Protein AF-A0A7S2EZF0-F1 (afdb_monomer_lite)

Secondary structure (DSSP, 8-state):
-EEEESSTTSEEEE------SSS--TTSS---EEEEEEE-TTT--EEEEEEEETTEEEEEEE-TT---S--SSS-PPPTTTTTTS-----------TTHHHHTTS----SHHHHHHHHTT-S--------------TT--S----

Structure (mmCIF, N/CA/C/O backbone):
data_AF-A0A7S2EZF0-F1
#
_entry.id   AF-A0A7S2EZF0-F1
#
loop_
_atom_site.group_PDB
_atom_site.id
_atom_site.type_symbol
_atom_site.label_atom_id
_atom_site.label_alt_id
_atom_site.label_comp_id
_atom_site.label_asym_id
_atom_site.label_entity_id
_atom_site.label_seq_id
_atom_site.pdbx_PDB_ins_code
_atom_site.Cartn_x
_atom_site.Cartn_y
_atom_site.Cartn_z
_atom_site.occupancy
_atom_site.B_iso_or_equiv
_atom_site.auth_seq_id
_atom_site.auth_comp_id
_atom_site.auth_asym_id
_atom_site.auth_atom_id
_atom_site.pdbx_PDB_model_num
ATOM 1 N N . SER A 1 1 ? 4.141 -0.666 2.548 1.00 83.62 1 SER A N 1
ATOM 2 C CA . SER A 1 1 ? 4.421 -0.097 3.882 1.00 83.62 1 SER A CA 1
ATOM 3 C C . SER A 1 1 ? 3.170 0.587 4.394 1.00 83.62 1 SER A C 1
ATOM 5 O O . SER A 1 1 ? 2.363 1.030 3.586 1.00 83.62 1 SER A O 1
ATOM 7 N N . LEU A 1 2 ? 3.010 0.682 5.710 1.00 91.56 2 LEU A N 1
ATOM 8 C CA . LEU A 1 2 ? 1.997 1.507 6.359 1.00 91.56 2 LEU A CA 1
ATOM 9 C C . LEU A 1 2 ? 2.704 2.686 7.031 1.00 91.56 2 LEU A C 1
ATOM 11 O O . LEU A 1 2 ? 3.573 2.463 7.871 1.00 91.56 2 LEU A O 1
ATOM 15 N N . HIS A 1 3 ? 2.375 3.916 6.638 1.00 91.75 3 HIS A N 1
ATOM 16 C CA . HIS A 1 3 ? 3.021 5.143 7.122 1.00 91.75 3 HIS A CA 1
ATOM 17 C C . HIS A 1 3 ? 2.157 5.833 8.172 1.00 91.75 3 HIS A C 1
ATOM 19 O O . HIS A 1 3 ? 0.954 5.942 7.990 1.00 91.75 3 HIS A O 1
ATOM 25 N N . PHE A 1 4 ? 2.749 6.313 9.257 1.00 91.06 4 PHE A N 1
ATOM 26 C CA . PHE A 1 4 ? 2.033 6.955 10.357 1.00 91.06 4 PHE A CA 1
ATOM 27 C C . PHE A 1 4 ? 2.945 7.929 11.111 1.00 91.06 4 PHE A C 1
ATOM 29 O O . PHE A 1 4 ? 4.085 8.156 10.708 1.00 91.06 4 PHE A O 1
ATOM 36 N N . TRP A 1 5 ? 2.467 8.439 12.248 1.00 87.44 5 TRP A N 1
ATOM 37 C CA . TRP A 1 5 ? 3.135 9.404 13.120 1.00 87.44 5 TRP A CA 1
ATOM 38 C C . TRP A 1 5 ? 2.989 10.864 12.662 1.00 87.44 5 TRP A C 1
ATOM 40 O O . TRP A 1 5 ? 1.871 11.350 12.524 1.00 87.44 5 TRP A O 1
ATOM 50 N N . GLU A 1 6 ? 4.097 11.585 12.535 1.00 84.00 6 GLU A N 1
ATOM 51 C CA . GLU A 1 6 ? 4.159 13.003 12.184 1.00 84.00 6 GLU A CA 1
ATOM 52 C C . GLU A 1 6 ? 4.465 13.170 10.696 1.00 84.00 6 GLU A C 1
ATOM 54 O O . GLU A 1 6 ? 4.838 12.221 10.006 1.00 84.00 6 GLU A O 1
ATOM 59 N N . GLU A 1 7 ? 4.355 14.402 10.210 1.00 86.12 7 GLU A N 1
ATOM 60 C CA . GLU A 1 7 ? 4.885 14.764 8.902 1.00 86.12 7 GLU A CA 1
ATOM 61 C C . GLU A 1 7 ? 6.401 14.521 8.825 1.00 86.12 7 GLU A C 1
ATOM 63 O O . GLU A 1 7 ? 7.125 14.488 9.833 1.00 86.12 7 GLU A O 1
ATOM 68 N N . TRP A 1 8 ? 6.895 14.386 7.595 1.00 85.44 8 TRP A N 1
ATOM 69 C CA . TRP A 1 8 ? 8.325 14.328 7.319 1.00 85.44 8 TRP A CA 1
ATOM 70 C C . TRP A 1 8 ? 9.057 15.488 8.029 1.00 85.44 8 TRP A C 1
ATOM 72 O O . TRP A 1 8 ? 8.578 16.623 7.998 1.00 85.44 8 TRP A O 1
ATOM 82 N N . PRO A 1 9 ? 10.222 15.261 8.664 1.00 89.94 9 PRO A N 1
ATOM 83 C CA . PRO A 1 9 ? 11.058 14.057 8.610 1.00 89.94 9 PRO A CA 1
ATOM 84 C C . PRO A 1 9 ? 10.810 13.058 9.748 1.00 89.94 9 PRO A C 1
ATOM 86 O O . PRO A 1 9 ? 11.659 12.209 10.012 1.00 89.94 9 PRO A O 1
ATOM 89 N N . LYS A 1 10 ? 9.719 13.211 10.500 1.00 88.94 10 LYS A N 1
ATOM 90 C CA . LYS A 1 10 ? 9.469 12.426 11.714 1.00 88.94 10 LYS A CA 1
ATOM 91 C C . LYS A 1 10 ? 8.505 11.262 11.488 1.00 88.94 10 LYS A C 1
ATOM 93 O O . LYS A 1 10 ? 8.160 10.575 12.452 1.00 88.94 10 LYS A O 1
ATOM 98 N N . ASP A 1 11 ? 8.067 11.047 10.254 1.00 90.31 11 ASP A N 1
ATOM 99 C CA . ASP A 1 11 ? 7.174 9.958 9.897 1.00 90.31 11 ASP A CA 1
ATOM 100 C C . ASP A 1 11 ? 7.778 8.598 10.262 1.00 90.31 11 ASP A C 1
ATOM 102 O O . ASP A 1 11 ? 8.994 8.389 10.314 1.00 90.31 11 ASP A O 1
ATOM 106 N N . ARG A 1 12 ? 6.897 7.651 10.566 1.00 90.75 12 ARG A N 1
ATOM 107 C CA . ARG A 1 12 ? 7.253 6.263 10.845 1.00 90.75 12 ARG A CA 1
ATOM 108 C C . ARG A 1 12 ? 6.567 5.369 9.837 1.00 90.75 12 ARG A C 1
ATOM 110 O O . ARG A 1 12 ? 5.516 5.707 9.299 1.00 90.75 12 ARG A O 1
ATOM 117 N N . SER A 1 13 ? 7.140 4.195 9.611 1.00 91.38 13 SER A N 1
ATOM 118 C CA . SER A 1 13 ? 6.476 3.180 8.809 1.00 91.38 13 SER A CA 1
ATOM 119 C C . SER A 1 13 ? 6.739 1.772 9.310 1.00 91.38 13 SER A C 1
ATOM 121 O O . SER A 1 13 ? 7.773 1.483 9.915 1.00 91.38 13 SER A O 1
ATOM 123 N N . THR A 1 14 ? 5.784 0.890 9.039 1.00 92.69 14 THR A N 1
ATOM 124 C CA . THR A 1 14 ? 5.957 -0.561 9.103 1.00 92.69 14 THR A CA 1
ATOM 125 C C . THR A 1 14 ? 5.881 -1.146 7.696 1.00 92.69 14 THR A C 1
ATOM 127 O O . THR A 1 14 ? 5.273 -0.573 6.786 1.00 92.69 14 THR A O 1
ATOM 130 N N . MET A 1 15 ? 6.553 -2.271 7.469 1.00 91.38 15 MET A N 1
ATOM 131 C CA . MET A 1 15 ? 6.538 -2.959 6.180 1.00 91.38 15 MET A CA 1
ATOM 132 C C . MET A 1 15 ? 6.704 -4.463 6.368 1.00 91.38 15 MET A C 1
ATOM 134 O O . MET A 1 15 ? 7.436 -4.900 7.255 1.00 91.38 15 MET A O 1
ATOM 138 N N . GLY A 1 16 ? 6.072 -5.229 5.487 1.00 88.38 16 GLY A N 1
ATOM 139 C CA . GLY A 1 16 ? 6.448 -6.606 5.192 1.00 88.38 16 GLY A CA 1
ATOM 140 C C . GLY A 1 16 ? 7.001 -6.694 3.775 1.00 88.38 16 GLY A C 1
ATOM 141 O O . GLY A 1 16 ? 6.752 -5.811 2.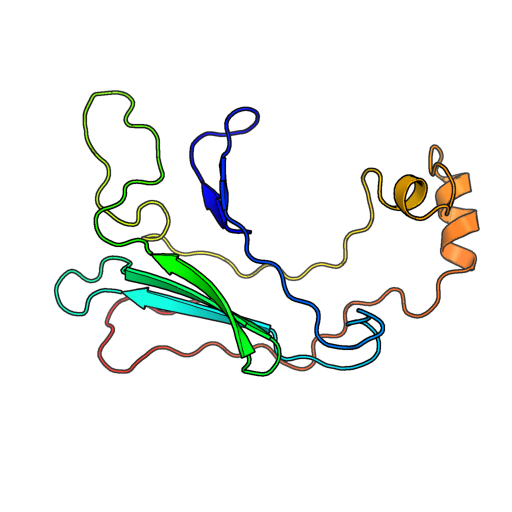952 1.00 88.38 16 GLY A O 1
ATOM 142 N N . ASN A 1 17 ? 7.763 -7.749 3.509 1.00 86.62 17 ASN A N 1
ATOM 143 C CA . ASN A 1 17 ? 8.358 -8.022 2.206 1.00 86.62 17 ASN A CA 1
ATOM 144 C C . ASN A 1 17 ? 8.059 -9.466 1.812 1.00 86.62 17 ASN A C 1
ATOM 146 O O . ASN A 1 17 ? 7.996 -10.344 2.671 1.00 86.62 17 ASN A O 1
ATOM 150 N N . VAL A 1 18 ? 7.927 -9.703 0.514 1.00 84.12 18 VAL A N 1
ATOM 151 C CA . VAL A 1 18 ? 7.709 -11.028 -0.065 1.00 84.12 18 VAL A CA 1
ATOM 152 C C . VAL A 1 18 ? 8.350 -11.097 -1.444 1.00 84.12 18 VAL A C 1
ATOM 154 O O . VAL A 1 18 ? 8.444 -10.088 -2.141 1.00 84.12 18 VAL A O 1
ATOM 157 N N . THR A 1 19 ? 8.790 -12.295 -1.819 1.00 78.81 19 THR A N 1
ATOM 158 C CA . THR A 1 19 ? 9.372 -12.606 -3.127 1.00 78.81 19 THR A CA 1
ATOM 159 C C . THR A 1 19 ? 8.619 -13.806 -3.696 1.00 78.81 19 THR A C 1
ATOM 161 O O . THR A 1 19 ? 8.533 -14.831 -3.023 1.00 78.81 19 THR A O 1
ATOM 164 N N . PHE A 1 20 ? 8.059 -13.682 -4.903 1.00 66.94 20 PHE A N 1
ATOM 165 C CA . PHE A 1 20 ? 7.075 -14.639 -5.438 1.00 66.94 20 PHE A CA 1
ATOM 166 C C . PHE A 1 20 ? 7.621 -15.686 -6.415 1.00 66.94 20 PHE A C 1
ATOM 168 O O . PHE A 1 20 ? 6.917 -16.627 -6.770 1.00 66.94 20 PHE A O 1
ATOM 175 N N . ASP A 1 21 ? 8.886 -15.596 -6.807 1.00 67.81 21 ASP A N 1
ATOM 176 C CA . ASP A 1 21 ? 9.545 -16.593 -7.647 1.00 67.81 21 ASP A CA 1
ATOM 177 C C . ASP A 1 21 ? 11.065 -16.581 -7.425 1.00 67.81 21 ASP A C 1
ATOM 179 O O . ASP A 1 21 ? 11.613 -15.738 -6.712 1.00 67.81 21 ASP A O 1
ATOM 183 N N . SER A 1 22 ? 11.779 -17.521 -8.049 1.00 59.81 22 SER A N 1
ATOM 184 C CA . SER A 1 22 ? 13.245 -17.536 -7.990 1.00 59.81 22 SER A CA 1
ATOM 185 C C . SER A 1 22 ? 13.890 -16.325 -8.678 1.00 59.81 22 SER A C 1
ATOM 187 O O . SER A 1 22 ? 15.076 -16.092 -8.456 1.00 59.81 22 SER A O 1
ATOM 189 N N . SER A 1 23 ? 13.157 -15.590 -9.534 1.00 66.56 23 SER A N 1
ATOM 190 C CA . SER A 1 23 ? 13.668 -14.389 -10.215 1.00 66.56 23 SER A CA 1
ATOM 191 C C . SER A 1 23 ? 13.339 -13.064 -9.510 1.00 66.56 23 SER A C 1
ATOM 193 O O . SER A 1 23 ? 14.036 -12.080 -9.738 1.00 66.56 23 SER A O 1
ATOM 195 N N . GLY A 1 24 ? 12.348 -13.044 -8.619 1.00 71.75 24 GLY A N 1
ATOM 196 C CA . GLY A 1 24 ? 11.803 -11.865 -7.946 1.00 71.75 24 GLY A CA 1
ATOM 197 C C . GLY A 1 24 ? 11.024 -10.891 -8.841 1.00 71.75 24 GLY A C 1
ATOM 198 O O . GLY A 1 24 ? 10.835 -9.749 -8.429 1.00 71.75 24 GLY A O 1
ATOM 199 N N . ASP A 1 25 ? 10.614 -11.280 -10.054 1.00 83.06 25 ASP A N 1
ATOM 200 C CA . ASP A 1 25 ? 10.127 -10.346 -11.084 1.00 83.06 25 ASP A CA 1
ATOM 201 C C . ASP A 1 25 ? 8.600 -10.377 -11.267 1.00 83.06 25 ASP A C 1
ATOM 203 O O . ASP A 1 25 ? 8.061 -11.135 -12.076 1.00 83.06 25 ASP A O 1
ATOM 207 N N . LEU A 1 26 ? 7.919 -9.483 -10.545 1.00 86.19 26 LEU A N 1
ATOM 208 C CA . LEU A 1 26 ? 6.463 -9.285 -10.583 1.00 86.19 26 LEU A CA 1
ATOM 209 C C . LEU A 1 26 ? 5.950 -8.577 -11.855 1.00 86.19 26 LEU A C 1
ATOM 211 O O . LEU A 1 26 ? 4.751 -8.347 -11.977 1.00 86.19 26 LEU A O 1
ATOM 215 N N . SER A 1 27 ? 6.821 -8.198 -12.802 1.00 86.50 27 SER A N 1
ATOM 216 C CA . SER A 1 27 ? 6.408 -7.503 -14.037 1.00 86.50 27 SER A CA 1
ATOM 217 C C . SER A 1 27 ? 6.028 -8.444 -15.188 1.00 86.50 27 SER A C 1
ATOM 219 O O . SER A 1 27 ? 5.524 -8.001 -16.219 1.00 86.50 27 SER A O 1
ATOM 221 N N . LYS A 1 28 ? 6.260 -9.754 -15.035 1.00 86.88 28 LYS A N 1
ATOM 222 C CA . LYS A 1 28 ? 6.074 -10.754 -16.103 1.00 86.88 28 LYS A CA 1
ATOM 223 C C . LYS A 1 28 ? 4.628 -11.209 -16.308 1.00 86.88 28 LYS A C 1
ATOM 225 O O . LYS A 1 28 ? 4.370 -11.967 -17.244 1.00 86.88 28 LYS A O 1
ATOM 230 N N . GLY A 1 29 ? 3.698 -10.786 -15.458 1.00 89.19 29 GLY A N 1
ATOM 231 C CA . GLY A 1 29 ? 2.300 -11.192 -15.531 1.00 89.19 29 GLY A CA 1
ATOM 232 C C . GLY A 1 29 ? 1.386 -10.348 -14.652 1.00 89.19 29 GLY A C 1
ATOM 233 O O . GLY A 1 29 ? 1.834 -9.466 -13.923 1.00 89.19 29 GLY A O 1
ATOM 234 N N . PHE A 1 30 ? 0.086 -10.627 -14.743 1.00 93.44 30 PHE A N 1
ATOM 235 C CA . PHE A 1 30 ? -0.898 -10.048 -13.836 1.00 93.44 30 PHE A CA 1
ATOM 236 C C . PHE A 1 30 ? -0.835 -10.738 -12.476 1.00 93.44 30 PHE A C 1
ATOM 238 O O . PHE A 1 30 ? -0.747 -11.962 -12.398 1.00 93.44 30 PHE A O 1
ATOM 245 N N . HIS A 1 31 ? -0.942 -9.928 -11.427 1.00 92.94 31 HIS A N 1
ATOM 246 C CA . HIS A 1 31 ? -0.987 -10.360 -10.038 1.00 92.94 31 HIS A CA 1
ATOM 247 C C . HIS A 1 31 ? -2.149 -9.661 -9.332 1.00 92.94 31 HIS A C 1
ATOM 249 O O . HIS A 1 31 ? -2.442 -8.492 -9.604 1.00 92.94 31 HIS A O 1
ATOM 255 N N . ASN A 1 32 ? -2.807 -10.361 -8.412 1.00 94.81 32 ASN A N 1
ATOM 256 C CA . ASN A 1 32 ? -3.847 -9.773 -7.576 1.00 94.81 32 ASN A CA 1
ATOM 257 C C . ASN A 1 32 ? -3.219 -9.216 -6.304 1.00 94.81 32 ASN A C 1
ATOM 259 O O . ASN A 1 32 ? -2.851 -9.978 -5.419 1.00 94.81 32 ASN A O 1
ATOM 263 N N . TYR A 1 33 ? -3.140 -7.894 -6.194 1.00 94.81 33 TYR A N 1
ATOM 264 C CA . TYR A 1 33 ? -2.741 -7.215 -4.963 1.00 94.81 33 TYR A CA 1
ATOM 265 C C . TYR A 1 33 ? -3.984 -6.889 -4.141 1.00 94.81 33 TYR A C 1
ATOM 267 O O . TYR A 1 33 ? -4.943 -6.327 -4.676 1.00 94.81 33 TYR A O 1
ATOM 275 N N . ALA A 1 34 ? -3.962 -7.199 -2.847 1.00 95.06 34 ALA A N 1
ATOM 276 C CA . ALA A 1 34 ? -5.059 -6.863 -1.952 1.00 95.06 34 ALA A CA 1
ATOM 277 C C . ALA A 1 34 ? -4.561 -6.293 -0.623 1.00 95.06 34 ALA A C 1
ATOM 279 O O . ALA A 1 34 ? -3.507 -6.666 -0.100 1.00 95.06 34 ALA A O 1
ATOM 280 N N . ILE A 1 35 ? -5.366 -5.380 -0.087 1.00 94.69 35 ILE A N 1
ATOM 281 C CA . ILE A 1 35 ? -5.340 -4.982 1.311 1.00 94.69 35 ILE A CA 1
ATOM 282 C C . ILE A 1 35 ? -6.717 -5.289 1.892 1.00 94.69 35 ILE A C 1
ATOM 284 O O . ILE A 1 35 ? -7.732 -4.819 1.379 1.00 94.69 35 ILE A O 1
ATOM 288 N N . GLU A 1 36 ? -6.754 -6.102 2.938 1.00 93.69 36 GLU A N 1
ATOM 289 C CA . GLU A 1 36 ? -7.941 -6.283 3.761 1.00 93.69 36 GLU A CA 1
ATOM 290 C C . GLU A 1 36 ? -7.782 -5.434 5.012 1.00 93.69 36 GLU A C 1
ATOM 292 O O . GLU A 1 36 ? -6.713 -5.388 5.620 1.00 93.69 36 GLU A O 1
ATOM 297 N N . TRP A 1 37 ? -8.844 -4.740 5.385 1.00 91.56 37 TRP A N 1
ATOM 298 C CA . TRP A 1 37 ? -8.832 -3.815 6.497 1.00 91.56 37 TRP A CA 1
ATOM 299 C C . TRP A 1 37 ? -10.102 -4.007 7.300 1.00 91.56 37 TRP A C 1
ATOM 301 O O . TRP A 1 37 ? -11.206 -3.745 6.823 1.00 91.56 37 TRP A O 1
ATOM 311 N N . THR A 1 38 ? -9.932 -4.530 8.508 1.00 91.06 38 THR A N 1
ATOM 312 C CA . THR A 1 38 ? -11.043 -4.974 9.340 1.00 91.06 38 THR A CA 1
ATOM 313 C C . THR A 1 38 ? -11.268 -4.025 10.501 1.00 91.06 38 THR A C 1
ATOM 315 O O . THR A 1 38 ? -10.401 -3.236 10.899 1.00 91.06 38 THR A O 1
ATOM 318 N N . ALA A 1 39 ? -12.458 -4.126 11.074 1.00 88.50 39 ALA A N 1
ATOM 319 C CA . ALA A 1 39 ? -12.841 -3.364 12.239 1.00 88.50 39 ALA A CA 1
ATOM 320 C C . ALA A 1 39 ? -13.697 -4.204 13.184 1.00 88.50 39 ALA A C 1
ATOM 322 O O . ALA A 1 39 ? -14.311 -5.205 12.814 1.00 88.50 39 ALA A O 1
ATOM 323 N N . ASP A 1 40 ? -13.687 -3.795 14.441 1.00 86.88 40 ASP A N 1
ATOM 324 C CA . ASP A 1 40 ? -14.388 -4.448 15.527 1.00 86.88 40 ASP A CA 1
ATOM 325 C C . ASP A 1 40 ? -15.890 -4.241 15.349 1.00 86.88 40 ASP A C 1
ATOM 327 O O . ASP A 1 40 ? -16.357 -3.113 15.218 1.00 86.88 40 ASP A O 1
ATOM 331 N N . LEU A 1 41 ? -16.667 -5.324 15.348 1.00 83.81 41 LEU A N 1
ATOM 332 C CA . LEU A 1 41 ? -18.098 -5.248 15.043 1.00 83.81 41 LEU A CA 1
ATOM 333 C C . LEU A 1 41 ? -18.905 -4.461 16.088 1.00 83.81 41 LEU A C 1
ATOM 335 O O . LEU A 1 41 ? -20.007 -4.010 15.786 1.00 83.81 41 LEU A O 1
ATOM 339 N N . ILE A 1 42 ? -18.383 -4.277 17.303 1.00 85.69 42 ILE A N 1
ATOM 340 C CA . ILE A 1 42 ? -19.076 -3.564 18.382 1.00 85.69 42 ILE A CA 1
ATOM 341 C C . ILE A 1 42 ? -18.681 -2.088 18.377 1.00 85.69 42 ILE A C 1
ATOM 343 O O . ILE A 1 42 ? -19.536 -1.207 18.398 1.00 85.69 42 ILE A O 1
ATOM 347 N N . THR A 1 43 ? -17.382 -1.809 18.366 1.00 86.12 43 THR A N 1
ATOM 348 C CA . THR A 1 43 ? -16.842 -0.447 18.468 1.00 86.12 43 THR A CA 1
ATOM 349 C C . THR A 1 43 ? -16.705 0.241 17.112 1.00 86.12 43 THR A C 1
ATOM 351 O O . THR A 1 43 ? -16.505 1.454 17.075 1.00 86.12 43 THR A O 1
ATOM 354 N N . GLN A 1 44 ? -16.792 -0.519 16.014 1.00 84.94 44 GLN A N 1
ATOM 355 C CA . GLN A 1 44 ? -16.542 -0.091 14.632 1.00 84.94 44 GLN A CA 1
ATOM 356 C C . GLN A 1 44 ? -15.143 0.525 14.442 1.00 84.94 44 GLN A C 1
ATOM 358 O O . GLN A 1 44 ? -14.891 1.255 13.486 1.00 84.94 44 GLN A O 1
ATOM 363 N N . ARG A 1 45 ? -14.213 0.242 15.367 1.00 88.56 45 ARG A N 1
ATOM 364 C CA . ARG A 1 45 ? -12.831 0.728 15.325 1.00 88.56 45 ARG A CA 1
ATOM 365 C C . ARG A 1 45 ? -11.935 -0.235 14.546 1.00 88.56 45 ARG A C 1
ATOM 367 O O . ARG A 1 45 ? -12.171 -1.439 14.613 1.00 88.56 45 ARG A O 1
ATOM 374 N N . PRO A 1 46 ? -10.877 0.258 13.884 1.00 90.88 46 PRO A N 1
ATOM 375 C CA . PRO A 1 46 ? -9.946 -0.588 13.137 1.00 90.88 46 PRO A CA 1
ATOM 376 C C . PRO A 1 46 ? -9.294 -1.654 14.019 1.00 90.88 46 PRO A C 1
ATOM 378 O O . PRO A 1 46 ? -8.834 -1.345 15.121 1.00 90.88 46 PRO A O 1
ATOM 381 N N . LEU A 1 47 ? -9.228 -2.888 13.519 1.00 91.19 47 LEU A N 1
ATOM 382 C CA . LEU A 1 47 ? -8.608 -4.022 14.210 1.00 91.19 47 LEU A CA 1
ATOM 383 C C . LEU A 1 47 ? -7.265 -4.392 13.601 1.00 91.19 47 LEU A C 1
ATOM 385 O O . LEU A 1 47 ? -6.261 -4.421 14.305 1.00 91.19 47 LEU A O 1
ATOM 389 N N . GLU A 1 48 ? -7.230 -4.647 12.300 1.00 93.31 48 GLU A N 1
ATOM 390 C CA . GLU A 1 48 ? -6.016 -5.061 11.607 1.00 93.31 48 GLU A CA 1
ATOM 391 C C . GLU A 1 48 ? -6.081 -4.719 10.120 1.00 93.31 48 GLU A C 1
ATOM 393 O O . GLU A 1 48 ? -7.153 -4.541 9.538 1.00 93.31 48 GLU A O 1
ATOM 398 N N . MET A 1 49 ? -4.902 -4.634 9.511 1.00 94.12 49 MET A N 1
ATOM 399 C CA . MET A 1 49 ? -4.732 -4.589 8.064 1.00 94.12 49 MET A CA 1
ATOM 400 C C . MET A 1 49 ? -3.875 -5.769 7.616 1.00 94.12 49 MET A C 1
ATOM 402 O O . MET A 1 49 ? -2.851 -6.060 8.240 1.00 94.12 49 MET A O 1
ATOM 406 N N . ARG A 1 50 ? -4.270 -6.423 6.527 1.00 95.12 50 ARG A N 1
ATOM 407 C CA . ARG A 1 50 ? -3.594 -7.581 5.934 1.00 95.12 50 ARG A CA 1
ATOM 408 C C . ARG A 1 50 ? -3.261 -7.276 4.487 1.00 95.12 50 ARG A C 1
ATOM 410 O O . ARG A 1 50 ? -4.108 -6.774 3.757 1.00 95.12 50 ARG A O 1
ATOM 417 N N . TRP A 1 51 ? -2.043 -7.586 4.072 1.00 95.00 51 TRP A N 1
ATOM 418 C CA . TRP A 1 51 ? -1.605 -7.442 2.690 1.00 95.00 51 TRP A CA 1
ATOM 419 C C . TRP A 1 51 ? -1.336 -8.808 2.092 1.00 95.00 51 TRP A C 1
ATOM 421 O O . TRP A 1 51 ? -0.641 -9.638 2.690 1.00 95.00 51 TRP A O 1
ATOM 431 N N . SER A 1 52 ? -1.831 -8.996 0.876 1.00 93.62 52 SER A N 1
ATOM 432 C CA . SER A 1 52 ? -1.606 -10.203 0.100 1.00 93.62 52 SER A CA 1
ATOM 433 C C . SER A 1 52 ? -1.294 -9.894 -1.358 1.00 93.62 52 SER A C 1
ATOM 435 O O . SER A 1 52 ? -1.645 -8.837 -1.893 1.00 93.62 52 SER A O 1
ATOM 437 N N . VAL A 1 53 ? -0.596 -10.835 -1.989 1.00 93.25 53 VAL A N 1
ATOM 438 C CA . VAL A 1 53 ? -0.461 -10.909 -3.445 1.00 93.25 53 VAL A CA 1
ATOM 439 C C . VAL A 1 53 ? -0.775 -12.340 -3.856 1.00 93.25 53 VAL A C 1
ATOM 441 O O . VAL A 1 53 ? -0.272 -13.269 -3.229 1.00 93.25 53 VAL A O 1
ATOM 444 N N . ASP A 1 54 ? -1.627 -12.514 -4.863 1.00 92.38 54 ASP A N 1
ATOM 445 C CA . ASP A 1 54 ? -2.086 -13.823 -5.351 1.00 92.38 54 ASP A CA 1
ATOM 446 C C . ASP A 1 54 ? -2.571 -14.743 -4.218 1.00 92.38 54 ASP A C 1
ATOM 448 O O . ASP A 1 54 ? -2.161 -15.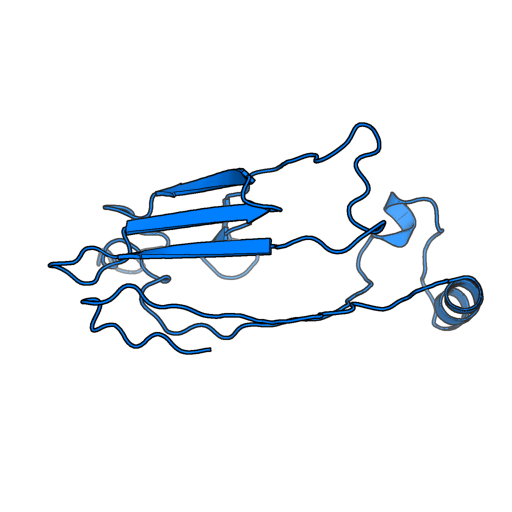896 -4.097 1.00 92.38 54 ASP A O 1
ATOM 452 N N . ASP A 1 55 ? -3.418 -14.188 -3.346 1.00 91.50 55 ASP A N 1
ATOM 453 C CA . ASP A 1 55 ? -3.992 -14.842 -2.161 1.00 91.50 55 ASP A CA 1
ATOM 454 C C . ASP A 1 55 ? -2.972 -15.279 -1.087 1.00 91.50 55 ASP A C 1
ATOM 456 O O . ASP A 1 55 ? -3.348 -15.838 -0.055 1.00 91.50 55 ASP A O 1
ATOM 460 N N . TYR A 1 56 ? -1.684 -14.970 -1.263 1.00 92.06 56 TYR A N 1
ATOM 461 C CA . TYR A 1 56 ? -0.654 -15.178 -0.251 1.00 92.06 56 TYR A CA 1
ATOM 462 C C . TYR A 1 56 ? -0.523 -13.948 0.652 1.00 92.06 56 TYR A C 1
ATOM 464 O O . TYR A 1 56 ? -0.020 -12.901 0.233 1.00 92.06 56 TYR A O 1
ATOM 472 N N . GLU A 1 57 ? -0.952 -14.078 1.908 1.00 94.25 57 GLU A N 1
ATOM 473 C CA . GLU A 1 57 ? -0.717 -13.072 2.946 1.00 94.25 57 GLU A CA 1
ATOM 474 C C . GLU A 1 57 ? 0.773 -12.998 3.297 1.00 94.25 57 GLU A C 1
ATOM 476 O O . GLU A 1 57 ? 1.398 -13.997 3.653 1.00 94.25 57 GLU A O 1
ATOM 481 N N . PHE A 1 58 ? 1.340 -11.793 3.240 1.00 93.44 58 PHE A N 1
ATOM 482 C CA . PHE A 1 58 ? 2.753 -11.574 3.556 1.00 93.44 58 PHE A CA 1
ATOM 483 C C . PHE A 1 58 ? 2.999 -10.526 4.640 1.00 93.44 58 PHE A C 1
ATOM 485 O O . PHE A 1 58 ? 4.129 -10.381 5.115 1.00 93.44 58 PHE A O 1
ATOM 492 N N . PHE A 1 59 ? 1.978 -9.761 5.019 1.00 95.81 59 PHE A N 1
ATOM 493 C CA . PHE A 1 59 ? 2.115 -8.749 6.053 1.00 95.81 59 PHE A CA 1
ATOM 494 C C . PHE A 1 59 ? 0.792 -8.517 6.767 1.00 95.81 59 PHE A C 1
ATOM 496 O O . PHE A 1 59 ? -0.250 -8.395 6.130 1.00 95.81 59 PHE A O 1
ATOM 503 N N . VAL A 1 60 ? 0.866 -8.410 8.092 1.00 95.19 60 VAL A N 1
ATOM 504 C CA . VAL A 1 60 ? -0.263 -8.066 8.953 1.00 95.19 60 VAL A CA 1
ATOM 505 C C . VAL A 1 60 ? 0.177 -6.963 9.898 1.00 95.19 60 VAL A C 1
ATOM 507 O O . VAL A 1 60 ? 1.223 -7.061 10.544 1.00 95.19 60 VAL A O 1
ATOM 510 N N . GLN A 1 61 ? -0.640 -5.923 9.993 1.00 94.25 61 GLN A N 1
ATOM 511 C CA . GLN A 1 61 ? -0.507 -4.880 10.991 1.00 94.25 61 GLN A CA 1
ATOM 512 C C . GLN A 1 61 ? -1.694 -4.949 11.948 1.00 94.25 61 GLN A C 1
ATOM 514 O O . GLN A 1 61 ? -2.813 -4.601 11.585 1.00 94.25 61 GLN A O 1
ATOM 519 N N . ASP A 1 62 ? -1.415 -5.324 13.193 1.00 93.19 62 ASP A N 1
ATOM 520 C CA . ASP A 1 62 ? -2.343 -5.165 14.313 1.00 93.19 62 ASP A CA 1
ATOM 521 C C . ASP A 1 62 ? -2.515 -3.671 14.642 1.00 93.19 62 ASP A C 1
ATOM 523 O O . ASP A 1 62 ? -1.525 -2.954 14.850 1.00 93.19 62 ASP A O 1
ATOM 527 N N . LEU A 1 63 ? -3.765 -3.205 14.658 1.00 91.06 63 LEU A N 1
ATOM 528 C CA . LEU A 1 63 ? -4.174 -1.836 14.982 1.00 91.06 63 LEU A CA 1
ATOM 529 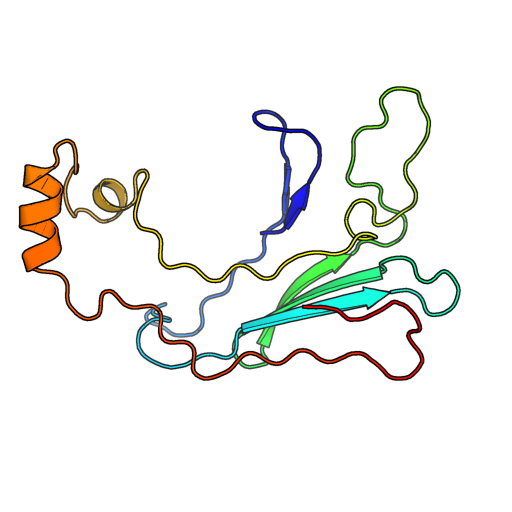C C . LEU A 1 63 ? -4.851 -1.740 16.359 1.00 91.06 63 LEU A C 1
ATOM 531 O O . LEU A 1 63 ? -5.021 -0.634 16.885 1.00 91.06 63 LEU A O 1
ATOM 535 N N . GLN A 1 64 ? -5.221 -2.873 16.960 1.00 85.88 64 GLN A N 1
ATOM 536 C CA . GLN A 1 64 ? -6.018 -2.908 18.177 1.00 85.88 64 GLN A CA 1
ATOM 537 C C . GLN A 1 64 ? -5.226 -2.376 19.376 1.00 85.88 64 GLN A C 1
ATOM 539 O O . GLN A 1 64 ? -4.064 -2.706 19.599 1.00 85.88 64 GLN A O 1
ATOM 544 N N . GLY A 1 65 ? -5.862 -1.518 20.178 1.00 79.25 65 GLY A N 1
ATOM 545 C CA . GLY A 1 65 ? -5.256 -0.958 21.392 1.00 79.25 65 GLY A CA 1
ATOM 546 C C . GLY A 1 65 ? -4.028 -0.064 21.160 1.00 79.25 65 GLY A C 1
ATOM 547 O O . GLY A 1 65 ? -3.387 0.334 22.132 1.00 79.25 65 GLY A O 1
ATOM 548 N N . ARG A 1 66 ? -3.688 0.263 19.904 1.00 80.75 66 ARG A N 1
ATOM 549 C CA . ARG A 1 66 ? -2.512 1.062 19.534 1.00 80.75 66 ARG A CA 1
ATOM 550 C C . ARG A 1 66 ? -2.913 2.416 18.963 1.00 80.75 66 ARG A C 1
ATOM 552 O O . ARG A 1 66 ? -3.788 2.509 18.105 1.00 80.75 66 ARG A O 1
ATOM 559 N N . THR A 1 67 ? -2.205 3.456 19.391 1.00 79.88 67 THR A N 1
ATOM 560 C CA . THR A 1 67 ? -2.290 4.800 18.812 1.00 79.88 67 THR A CA 1
ATOM 561 C C . THR A 1 67 ? -1.083 5.037 17.905 1.00 79.88 67 THR A C 1
ATOM 563 O O . THR A 1 67 ? 0.056 4.880 18.344 1.00 79.88 67 THR A O 1
ATOM 566 N N . PHE A 1 68 ? -1.322 5.424 16.648 1.00 84.25 68 PHE A N 1
ATOM 567 C CA . PHE A 1 68 ? -0.269 5.617 15.640 1.00 84.25 68 PHE A CA 1
ATOM 568 C C . PHE A 1 68 ? 0.090 7.093 15.402 1.00 84.25 68 PHE A C 1
ATOM 570 O O . PHE A 1 68 ? 0.915 7.396 14.542 1.00 84.25 68 PHE A O 1
ATOM 577 N N . LEU A 1 69 ? -0.495 8.009 16.176 1.00 82.44 69 LEU A N 1
ATOM 578 C CA . LEU A 1 69 ? -0.220 9.446 16.135 1.00 82.44 69 LEU A CA 1
ATOM 579 C C . LEU A 1 69 ? 0.446 9.927 17.435 1.00 82.44 69 LEU A C 1
ATOM 581 O O . LEU A 1 69 ? 0.176 9.368 18.503 1.00 82.44 69 LEU A O 1
ATOM 585 N N . PRO A 1 70 ? 1.281 10.980 17.384 1.00 75.12 70 PRO A N 1
ATOM 586 C CA . PRO A 1 70 ? 1.752 11.646 18.596 1.00 75.12 70 PRO A CA 1
ATOM 587 C C . PRO A 1 70 ? 0.569 12.262 19.354 1.00 75.12 70 PRO A C 1
ATOM 589 O O . PRO A 1 70 ? -0.336 12.809 18.738 1.00 75.12 70 PRO A O 1
ATOM 592 N N . SER A 1 71 ? 0.585 12.238 20.688 1.00 72.81 71 SER A N 1
ATOM 593 C CA . SER A 1 71 ? -0.381 12.980 21.509 1.00 72.81 71 SER A CA 1
ATOM 594 C C . SER A 1 71 ? 0.212 14.340 21.902 1.00 72.81 71 SER A C 1
ATOM 596 O O . SER A 1 71 ? 1.084 14.382 22.772 1.00 72.81 71 SER A O 1
ATOM 598 N N . PRO A 1 72 ? -0.204 15.460 21.281 1.00 61.34 72 PRO A N 1
ATOM 599 C CA . PRO A 1 72 ? 0.399 16.765 21.554 1.00 61.34 72 PRO A CA 1
ATOM 600 C C . PRO A 1 72 ? 0.045 17.347 22.935 1.00 61.34 72 PRO A C 1
ATOM 602 O O . PRO A 1 72 ? 0.735 18.255 23.389 1.00 61.34 72 PRO A O 1
ATOM 605 N N . LEU A 1 73 ? -0.996 16.845 23.616 1.00 58.31 73 LEU A N 1
ATOM 606 C CA . LEU A 1 73 ? -1.501 17.403 24.886 1.00 58.31 73 LEU A CA 1
ATOM 607 C C . LEU A 1 73 ? -1.865 16.340 25.943 1.00 58.31 73 LEU A C 1
ATOM 609 O O . LEU A 1 73 ? -2.574 16.635 26.900 1.00 58.31 73 LEU A O 1
ATOM 613 N N . GLY A 1 74 ? -1.397 15.097 25.792 1.00 57.44 74 GLY A N 1
ATOM 614 C CA . GLY A 1 74 ? -1.739 13.991 26.699 1.00 57.44 74 GLY A CA 1
ATOM 615 C C . GLY A 1 74 ? -3.095 13.329 26.416 1.00 57.44 74 GLY A C 1
ATOM 616 O O . GLY A 1 74 ? -3.410 12.313 27.032 1.00 57.44 74 GLY A O 1
ATOM 617 N N . GLU A 1 75 ? -3.873 13.845 25.459 1.00 61.16 75 GLU A N 1
ATOM 618 C CA . GLU A 1 75 ? -5.050 13.161 24.919 1.00 61.16 75 GLU A CA 1
ATOM 619 C C . GLU A 1 75 ? -4.616 12.027 23.986 1.00 61.16 75 GLU A C 1
ATOM 621 O O . GLU A 1 75 ? -4.005 12.251 22.938 1.00 61.16 75 GLU A O 1
ATOM 626 N N . LEU A 1 76 ? -4.885 10.788 24.385 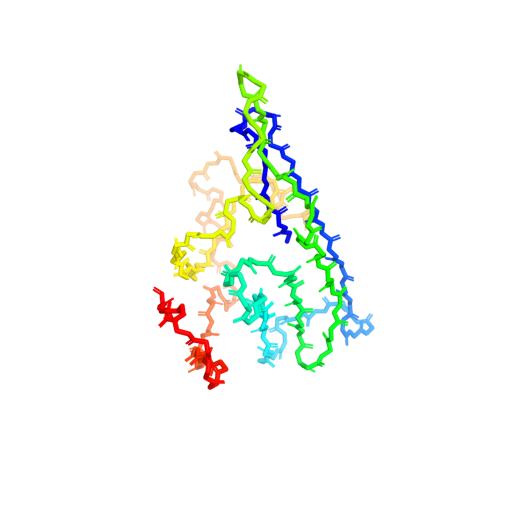1.00 70.44 76 LEU A N 1
ATOM 627 C CA . LEU A 1 76 ? -4.638 9.625 23.543 1.00 70.44 76 LEU A CA 1
ATOM 628 C C . LEU A 1 76 ? -5.701 9.579 22.443 1.00 70.44 76 LEU A C 1
ATOM 630 O O . LEU A 1 76 ? -6.889 9.457 22.740 1.00 70.44 76 LEU A O 1
ATOM 634 N N . TYR A 1 77 ? -5.277 9.641 21.177 1.00 82.69 77 TYR A N 1
ATOM 635 C CA . TYR A 1 77 ? -6.180 9.314 20.075 1.00 82.69 77 TYR A CA 1
ATOM 636 C C . TYR A 1 77 ? -6.704 7.887 20.251 1.00 82.69 77 TYR A C 1
ATOM 638 O O . TYR A 1 77 ? -5.942 7.020 20.708 1.00 82.69 77 TYR A O 1
ATOM 646 N N . PRO A 1 78 ? -7.963 7.613 19.871 1.00 86.25 78 PRO A N 1
ATOM 647 C CA . PRO A 1 78 ? -8.506 6.285 20.054 1.00 86.25 78 PRO A CA 1
ATOM 648 C C . PRO A 1 78 ? -7.720 5.249 19.227 1.00 86.25 78 PRO A C 1
ATOM 650 O O . PRO A 1 78 ? -7.119 5.585 18.199 1.00 86.25 78 PRO A O 1
ATOM 653 N N . PRO A 1 79 ? -7.710 3.974 19.648 1.00 86.44 79 PRO A N 1
ATOM 654 C CA . PRO A 1 79 ? -6.962 2.935 18.954 1.00 86.44 79 PRO A CA 1
ATOM 655 C C . PRO A 1 79 ? -7.313 2.827 17.471 1.00 86.44 79 PRO A C 1
ATOM 657 O O . PRO A 1 79 ? -8.483 2.940 17.098 1.00 86.44 79 PRO A O 1
ATOM 660 N N . GLY A 1 80 ? -6.300 2.628 16.634 1.00 87.44 80 GLY A N 1
ATOM 661 C CA . GLY A 1 80 ? -6.447 2.535 15.185 1.00 87.44 80 GLY A CA 1
ATOM 662 C C . GLY A 1 80 ? -6.430 3.872 14.439 1.00 87.44 80 GLY A C 1
ATOM 663 O O . GLY A 1 80 ? -6.317 3.848 13.224 1.00 87.44 80 GLY A O 1
ATOM 664 N N . THR A 1 81 ? -6.466 5.037 15.097 1.00 88.38 81 THR A N 1
ATOM 665 C CA . THR A 1 81 ? -6.280 6.334 14.407 1.00 88.38 81 THR A CA 1
ATOM 666 C C . THR A 1 81 ? -4.866 6.423 13.796 1.00 88.38 81 THR A C 1
ATOM 668 O O . THR A 1 81 ? -3.906 6.046 14.482 1.00 88.38 81 THR A O 1
ATOM 671 N N . PRO A 1 82 ? -4.695 6.926 12.549 1.00 88.62 82 PRO A N 1
ATOM 672 C CA . PRO A 1 82 ? -5.672 7.640 11.701 1.00 88.62 82 PRO A CA 1
ATOM 673 C C . PRO A 1 82 ? -6.460 6.753 10.726 1.00 88.62 82 PRO A C 1
ATOM 675 O O . PRO A 1 82 ? -7.112 7.245 9.809 1.00 88.62 82 PRO A O 1
ATOM 678 N N . TRP A 1 83 ? -6.407 5.440 10.909 1.00 90.56 83 TRP A N 1
ATOM 679 C CA . TRP A 1 83 ? -7.080 4.448 10.080 1.00 90.56 83 TRP A CA 1
ATOM 680 C C . TRP A 1 83 ? -8.580 4.339 10.427 1.00 90.56 83 TRP A C 1
ATOM 682 O O . TRP A 1 83 ? -9.218 3.315 10.267 1.00 90.56 83 TRP A O 1
ATOM 692 N N . ASP A 1 84 ? -9.182 5.388 10.951 1.00 87.50 84 ASP A N 1
ATOM 693 C CA . ASP A 1 84 ? -10.614 5.488 11.230 1.00 87.50 84 ASP A CA 1
ATOM 694 C C . ASP A 1 84 ? -11.298 6.508 10.308 1.00 87.50 84 ASP A C 1
ATOM 696 O O . ASP A 1 84 ? -12.410 6.952 10.580 1.00 87.50 84 ASP A O 1
ATOM 700 N N . GLN A 1 85 ? -10.613 6.901 9.233 1.00 87.44 85 GLN A N 1
ATOM 701 C CA . GLN A 1 85 ? -11.053 7.886 8.251 1.00 87.44 85 GLN A CA 1
ATOM 702 C C . GLN A 1 85 ? -11.282 7.236 6.883 1.00 87.44 85 GLN A C 1
ATOM 704 O O . GLN A 1 85 ? -10.848 6.114 6.629 1.00 87.44 85 GLN A O 1
ATOM 709 N N . HIS A 1 86 ? -11.926 7.974 5.980 1.00 86.12 86 HIS A N 1
ATOM 710 C CA . HIS A 1 86 ? -12.001 7.601 4.569 1.00 86.12 86 HIS A CA 1
ATOM 711 C C . HIS A 1 86 ? -10.651 7.811 3.878 1.00 86.12 86 HIS A C 1
ATOM 713 O O . HIS A 1 86 ? -9.966 8.806 4.123 1.00 86.12 86 HIS A O 1
ATOM 719 N N . PHE A 1 87 ? -10.305 6.897 2.975 1.00 88.38 87 PHE A N 1
ATOM 720 C CA . PHE A 1 87 ? -9.103 6.964 2.151 1.00 88.38 87 PHE A CA 1
ATOM 721 C C . PHE A 1 87 ? -9.489 6.877 0.686 1.00 88.38 87 PHE A C 1
ATOM 723 O O . PHE A 1 87 ? -10.485 6.252 0.344 1.00 88.38 87 PHE A O 1
ATOM 730 N N . TYR A 1 88 ? -8.670 7.492 -0.157 1.00 91.38 88 TYR A N 1
ATOM 731 C CA . TYR A 1 88 ? -8.781 7.369 -1.602 1.00 91.38 88 TYR A CA 1
ATOM 732 C C . TYR A 1 88 ? -7.806 6.310 -2.097 1.00 91.38 88 TYR A C 1
ATOM 734 O O . TYR A 1 88 ? -6.646 6.285 -1.671 1.00 91.38 88 TYR A O 1
ATOM 742 N N . LEU A 1 89 ? -8.237 5.494 -3.054 1.00 91.81 89 LEU A N 1
ATOM 743 C CA . LEU A 1 89 ? -7.312 4.673 -3.825 1.00 91.81 89 LEU A CA 1
ATOM 744 C C . LEU A 1 89 ? -6.574 5.520 -4.874 1.00 91.81 89 LEU A C 1
ATOM 746 O O . LEU A 1 89 ? -7.188 6.161 -5.726 1.00 91.81 89 LEU A O 1
ATOM 750 N N . ILE A 1 90 ? -5.240 5.475 -4.851 1.00 94.50 90 ILE A N 1
ATOM 751 C CA . ILE A 1 90 ? -4.381 6.093 -5.868 1.00 94.50 90 ILE A CA 1
ATOM 752 C C . ILE A 1 90 ? -3.651 4.986 -6.623 1.00 94.50 90 ILE A C 1
ATOM 754 O O . ILE A 1 90 ? -2.960 4.167 -6.021 1.00 94.50 90 ILE A O 1
ATOM 758 N N . LEU A 1 91 ? -3.783 4.990 -7.949 1.00 94.19 91 LEU A N 1
ATOM 759 C CA . LEU A 1 91 ? -3.034 4.126 -8.858 1.00 94.19 91 LEU A CA 1
ATOM 760 C C . LEU A 1 91 ? -2.232 5.015 -9.801 1.00 94.19 91 LEU A C 1
ATOM 762 O O . LEU A 1 91 ? -2.798 5.830 -10.530 1.00 94.19 91 LEU A O 1
ATOM 766 N N . ASN A 1 92 ? -0.911 4.879 -9.781 1.00 94.56 92 ASN A N 1
ATOM 767 C CA . ASN A 1 92 ? -0.027 5.665 -10.627 1.00 94.56 92 ASN A CA 1
ATOM 768 C C . ASN A 1 92 ? 1.210 4.859 -11.029 1.00 94.56 92 ASN A C 1
ATOM 770 O O . ASN A 1 92 ? 1.723 4.054 -10.256 1.00 94.56 92 ASN A O 1
ATOM 774 N N . LEU A 1 93 ? 1.729 5.142 -12.222 1.00 89.94 93 LEU A N 1
ATOM 775 C CA . LEU A 1 93 ? 3.085 4.779 -12.613 1.00 89.94 93 LEU A CA 1
ATOM 776 C C . LEU A 1 93 ? 3.960 6.016 -12.423 1.00 89.94 93 LEU A C 1
ATOM 778 O O . LEU A 1 93 ? 3.765 7.025 -13.098 1.00 89.94 93 LEU A O 1
ATOM 782 N N . ALA A 1 94 ? 4.892 5.963 -11.476 1.00 85.44 94 ALA A N 1
ATOM 783 C CA . ALA A 1 94 ? 5.852 7.035 -11.244 1.00 85.44 94 ALA A CA 1
ATOM 784 C C . ALA A 1 94 ? 7.275 6.513 -11.395 1.00 85.44 94 ALA A C 1
ATOM 786 O O . ALA A 1 94 ? 7.609 5.426 -10.929 1.00 85.44 94 ALA A O 1
ATOM 787 N N . VAL A 1 95 ? 8.122 7.336 -12.006 1.00 78.75 95 VAL A N 1
ATOM 788 C CA . VAL A 1 95 ? 9.554 7.090 -12.127 1.00 78.75 95 VAL A CA 1
ATOM 789 C C . VAL A 1 95 ? 10.274 8.308 -11.567 1.00 78.75 95 VAL A C 1
ATOM 791 O O . VAL A 1 95 ? 9.973 9.439 -11.942 1.00 78.75 95 VAL A O 1
ATOM 794 N N . GLY A 1 96 ? 11.203 8.102 -10.636 1.00 74.94 96 GLY A N 1
ATOM 795 C CA . GLY A 1 96 ? 11.899 9.215 -10.004 1.00 74.94 96 GLY A CA 1
ATOM 796 C C . GLY A 1 96 ? 12.877 8.797 -8.916 1.00 74.94 96 GLY A C 1
ATOM 797 O O . GLY A 1 96 ? 13.224 7.624 -8.760 1.00 74.94 96 GLY A O 1
ATOM 798 N N . GLY A 1 97 ? 13.334 9.792 -8.156 1.00 74.81 97 GLY A N 1
ATOM 799 C CA . GLY A 1 97 ? 14.312 9.607 -7.091 1.00 74.81 97 GLY A CA 1
ATOM 800 C C . GLY A 1 97 ? 15.610 8.978 -7.597 1.00 74.81 97 GLY A C 1
ATOM 801 O O . GLY A 1 97 ? 16.074 9.251 -8.700 1.00 74.81 97 GLY A O 1
ATOM 802 N N . ASN A 1 98 ? 16.193 8.104 -6.778 1.00 76.25 98 ASN A N 1
ATOM 803 C CA . ASN A 1 98 ? 17.465 7.454 -7.084 1.00 76.25 98 ASN A CA 1
ATOM 804 C C . ASN A 1 98 ? 17.308 6.117 -7.835 1.00 76.25 98 ASN A C 1
ATOM 806 O O . ASN A 1 98 ? 18.222 5.294 -7.799 1.00 76.25 98 ASN A O 1
ATOM 810 N N . PHE A 1 99 ? 16.143 5.868 -8.453 1.00 75.56 99 PHE A N 1
ATOM 811 C CA . PHE A 1 99 ? 15.827 4.613 -9.146 1.00 75.56 99 PHE A CA 1
ATOM 812 C C . PHE A 1 99 ? 16.899 4.265 -10.189 1.00 75.56 99 PHE A C 1
ATOM 814 O O . PHE A 1 99 ? 17.536 3.219 -10.098 1.00 75.56 99 PHE A O 1
ATOM 821 N N . PHE A 1 100 ? 17.182 5.183 -11.114 1.00 74.88 100 PHE A N 1
ATOM 822 C CA . PHE A 1 100 ? 18.135 4.942 -12.202 1.00 74.88 100 PHE A CA 1
ATOM 823 C C . PHE A 1 100 ? 19.551 4.648 -11.706 1.00 74.88 100 PHE A C 1
ATOM 825 O O . PHE A 1 100 ? 20.164 3.672 -12.140 1.00 74.88 100 PHE A O 1
ATOM 832 N N . LEU A 1 101 ?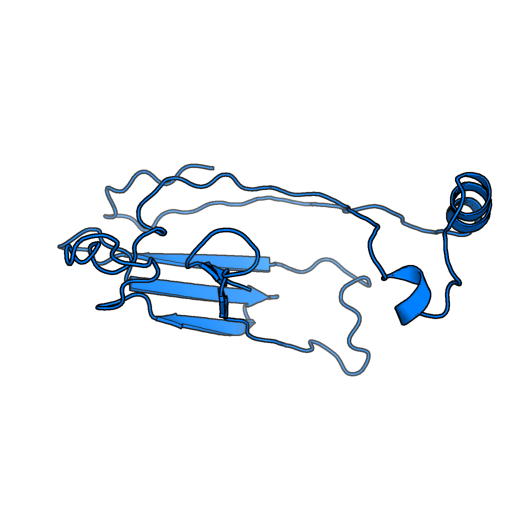 20.038 5.422 -10.731 1.00 76.62 101 LEU A N 1
ATOM 833 C CA . LEU A 1 101 ? 21.368 5.214 -10.163 1.00 76.62 101 LEU A CA 1
ATOM 834 C C . LEU A 1 101 ? 21.471 3.851 -9.466 1.00 76.62 101 LEU A C 1
ATOM 836 O O . LEU A 1 101 ? 22.442 3.127 -9.671 1.00 76.62 101 LEU A O 1
ATOM 840 N N . ARG A 1 102 ? 20.462 3.480 -8.665 1.00 76.19 102 ARG A N 1
ATOM 841 C CA . ARG A 1 102 ? 20.438 2.204 -7.928 1.00 76.19 102 ARG A CA 1
ATOM 842 C C . ARG A 1 102 ? 20.397 0.982 -8.841 1.00 76.19 102 ARG A C 1
ATOM 844 O O . ARG A 1 102 ? 20.888 -0.069 -8.444 1.00 76.19 102 ARG A O 1
ATOM 851 N N . HIS A 1 103 ? 19.843 1.126 -10.041 1.00 71.00 103 HIS A N 1
ATOM 852 C CA . HIS A 1 103 ? 19.718 0.044 -11.016 1.00 71.00 103 HIS A CA 1
ATOM 853 C C . HIS A 1 103 ? 20.749 0.122 -12.155 1.00 71.00 103 HIS A C 1
ATOM 855 O O . HIS A 1 103 ? 20.621 -0.597 -13.141 1.00 71.00 103 HIS A O 1
ATOM 861 N N . GLY A 1 104 ? 21.788 0.960 -12.026 1.00 69.12 104 GLY A N 1
ATOM 862 C CA . GLY A 1 104 ? 22.880 1.034 -13.005 1.00 69.12 104 GLY A CA 1
ATOM 863 C C . GLY A 1 104 ? 22.479 1.633 -14.356 1.00 69.12 104 GLY A C 1
ATOM 864 O O . GLY A 1 104 ? 23.197 1.459 -15.335 1.00 69.12 104 GLY A O 1
ATOM 865 N N . LEU A 1 105 ? 21.354 2.350 -14.410 1.00 69.81 105 LEU A N 1
ATOM 866 C CA . LEU A 1 105 ? 20.826 3.003 -15.613 1.00 69.81 105 LEU A CA 1
ATOM 867 C C . LEU A 1 105 ? 21.390 4.424 -15.816 1.00 69.81 105 LEU A C 1
ATOM 869 O O . LEU A 1 105 ? 20.962 5.130 -16.722 1.00 69.81 105 LEU A O 1
ATOM 873 N N . GLY A 1 106 ? 22.348 4.839 -14.980 1.00 70.88 106 GLY A N 1
ATOM 874 C CA . GLY A 1 106 ? 22.960 6.168 -15.003 1.00 70.88 106 GLY A CA 1
ATOM 875 C C . GLY A 1 106 ? 22.240 7.193 -14.123 1.00 70.88 106 GLY A C 1
ATOM 876 O O . GLY A 1 106 ? 21.220 6.909 -13.494 1.00 70.88 106 GLY A O 1
ATOM 877 N N . GLU A 1 107 ? 22.804 8.396 -14.037 1.00 73.00 107 GLU A N 1
ATOM 878 C CA . GLU A 1 107 ? 22.152 9.531 -13.383 1.00 73.00 107 GLU A CA 1
ATOM 879 C C . GLU A 1 107 ? 21.340 10.311 -14.416 1.00 73.00 107 GLU A C 1
ATOM 881 O O . GLU A 1 107 ? 21.910 10.896 -15.331 1.00 73.00 107 GLU A O 1
ATOM 886 N N . MET A 1 108 ? 20.021 10.362 -14.246 1.00 78.12 108 MET A N 1
ATOM 887 C CA . MET A 1 108 ? 19.156 11.213 -15.064 1.00 78.12 108 MET A CA 1
ATOM 888 C C . MET A 1 108 ? 19.131 12.614 -14.446 1.00 78.12 108 MET A C 1
ATOM 890 O O . MET A 1 108 ? 18.383 12.863 -13.498 1.00 78.12 108 MET A O 1
ATOM 894 N N . ARG A 1 109 ? 20.014 13.512 -14.902 1.00 76.50 109 ARG A N 1
ATOM 895 C CA . ARG A 1 109 ? 20.189 14.855 -14.309 1.00 76.50 109 ARG A CA 1
ATOM 896 C C . ARG A 1 109 ? 19.535 15.957 -15.132 1.00 76.50 109 ARG A C 1
ATOM 898 O O . ARG A 1 109 ? 19.193 17.004 -14.588 1.00 76.50 109 ARG A O 1
ATOM 905 N N . THR A 1 110 ? 19.381 15.736 -16.430 1.00 84.94 110 THR A N 1
ATOM 906 C CA . THR A 1 110 ? 18.846 16.702 -17.390 1.00 84.94 110 THR A CA 1
ATOM 907 C C . THR A 1 110 ? 17.681 16.104 -18.168 1.00 84.94 110 THR A C 1
ATOM 909 O O . THR A 1 110 ? 17.567 14.886 -18.278 1.00 84.94 110 THR A O 1
ATOM 912 N N . ALA A 1 111 ? 16.829 16.955 -18.748 1.00 83.19 111 ALA A N 1
ATOM 913 C CA . ALA A 1 111 ? 15.748 16.501 -19.626 1.00 83.19 111 ALA A CA 1
ATOM 914 C C . ALA A 1 111 ? 16.269 15.624 -20.781 1.00 83.19 111 ALA A C 1
ATOM 916 O O . ALA A 1 111 ? 15.680 14.593 -21.066 1.00 83.19 111 ALA A O 1
ATOM 917 N N . ALA A 1 112 ? 17.430 15.960 -21.355 1.00 86.94 112 ALA A N 1
ATOM 918 C CA . ALA A 1 112 ? 18.038 15.182 -22.432 1.00 86.94 112 ALA A CA 1
ATOM 919 C C . ALA A 1 112 ? 18.459 13.762 -22.000 1.00 86.94 112 ALA A C 1
ATOM 921 O O . ALA A 1 112 ? 18.378 12.834 -22.807 1.00 86.94 112 ALA A O 1
ATOM 922 N N . ASP A 1 113 ? 18.881 13.578 -20.741 1.00 81.69 113 ASP A N 1
ATOM 923 C CA . ASP A 1 113 ? 19.189 12.246 -20.198 1.00 81.69 113 ASP A CA 1
ATOM 924 C C . ASP A 1 113 ? 17.915 11.393 -20.134 1.00 81.69 113 ASP A C 1
ATOM 926 O O . ASP A 1 113 ? 17.916 10.235 -20.552 1.00 81.69 113 ASP A O 1
ATOM 930 N N . PHE A 1 114 ? 16.810 11.991 -19.667 1.00 80.19 114 PHE A N 1
ATOM 931 C CA . PHE A 1 114 ? 15.503 11.335 -19.626 1.00 80.19 114 PHE A CA 1
ATOM 932 C C . PHE A 1 114 ? 14.981 11.009 -21.023 1.00 80.19 114 PHE A C 1
ATOM 934 O O . PHE A 1 114 ? 14.547 9.879 -21.236 1.00 80.19 114 PHE A O 1
ATOM 941 N N . ASP A 1 115 ? 15.062 11.952 -21.964 1.00 83.75 115 ASP A N 1
ATOM 942 C CA . ASP A 1 115 ? 14.626 11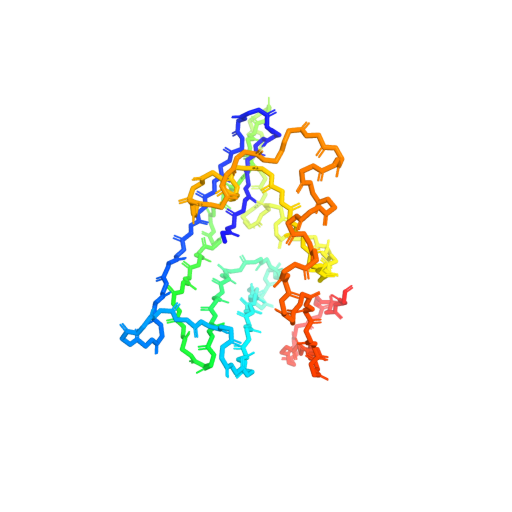.753 -23.348 1.00 83.75 115 ASP A CA 1
ATOM 943 C C . ASP A 1 115 ? 15.368 10.553 -23.955 1.00 83.75 115 ASP A C 1
ATOM 945 O O . ASP A 1 115 ? 14.739 9.563 -24.331 1.00 83.75 115 ASP A O 1
ATOM 949 N N . THR A 1 116 ? 16.704 10.570 -23.898 1.00 82.56 116 THR A N 1
ATOM 950 C CA . THR A 1 116 ? 17.567 9.495 -24.419 1.00 82.56 116 THR A CA 1
ATOM 951 C C . THR A 1 116 ? 17.264 8.143 -23.770 1.00 82.56 116 THR A C 1
ATOM 953 O O . THR A 1 116 ? 17.208 7.114 -24.442 1.00 82.56 116 THR A O 1
ATOM 956 N N . ALA A 1 117 ? 17.073 8.111 -22.450 1.00 78.75 117 ALA A N 1
ATOM 957 C CA . ALA A 1 117 ? 16.791 6.869 -21.744 1.00 78.75 117 ALA A CA 1
ATOM 958 C C . ALA A 1 117 ? 15.409 6.314 -22.096 1.00 78.75 117 ALA A C 1
ATOM 960 O O . ALA A 1 117 ? 15.275 5.112 -22.341 1.00 78.75 117 ALA A O 1
ATOM 961 N N . SER A 1 118 ? 14.402 7.187 -22.144 1.00 80.75 118 SER A N 1
ATOM 962 C CA . SER A 1 118 ? 13.011 6.817 -22.397 1.00 80.75 118 SER A CA 1
ATOM 963 C C . SER A 1 118 ? 12.802 6.199 -23.779 1.00 80.75 118 SER A C 1
ATOM 965 O O . SER A 1 118 ? 11.981 5.293 -23.910 1.00 80.75 118 SER A O 1
ATOM 967 N N . GLU A 1 119 ? 13.613 6.574 -24.777 1.00 83.62 119 GLU A N 1
ATOM 968 C CA . GLU A 1 119 ? 13.611 5.956 -26.113 1.00 83.62 119 GLU A CA 1
ATOM 969 C C . GLU A 1 119 ? 13.890 4.444 -26.081 1.00 83.62 119 GLU A C 1
ATOM 971 O O . GLU A 1 119 ? 13.472 3.706 -26.975 1.00 83.62 119 GLU A O 1
ATOM 976 N N . THR A 1 120 ? 14.599 3.961 -25.056 1.00 81.00 120 THR A N 1
ATOM 977 C CA . THR A 1 120 ? 14.945 2.538 -24.916 1.00 81.00 120 THR A CA 1
ATOM 978 C C . THR A 1 120 ? 13.910 1.732 -24.139 1.00 81.00 120 THR A C 1
ATOM 980 O O . THR A 1 120 ? 13.949 0.496 -24.170 1.00 81.00 120 THR A O 1
ATOM 983 N N . TRP A 1 121 ? 13.004 2.397 -23.418 1.00 81.88 121 TRP A N 1
ATOM 984 C CA . TRP A 1 121 ? 12.080 1.709 -22.532 1.00 81.88 121 TRP A CA 1
ATOM 985 C C . TRP A 1 121 ? 11.019 0.964 -23.334 1.00 81.88 121 TRP A C 1
ATOM 987 O O . TRP A 1 121 ? 10.454 1.458 -24.308 1.00 81.88 121 TRP A O 1
ATOM 997 N N . LYS A 1 122 ? 10.740 -0.262 -22.901 1.00 81.06 122 LYS A N 1
ATOM 998 C CA . LYS A 1 122 ? 9.666 -1.087 -23.446 1.00 81.06 122 LYS A CA 1
ATOM 999 C C . LYS A 1 122 ? 8.656 -1.323 -22.341 1.00 81.06 122 LYS A C 1
ATOM 1001 O O . LYS A 1 122 ? 9.056 -1.613 -21.217 1.00 81.06 122 LYS A O 1
ATOM 1006 N N . ASN A 1 123 ? 7.373 -1.226 -22.678 1.00 83.31 123 ASN A N 1
ATOM 1007 C CA . ASN A 1 123 ? 6.261 -1.489 -21.762 1.00 83.31 123 ASN A CA 1
ATOM 1008 C C . ASN A 1 123 ? 6.283 -0.583 -20.514 1.00 83.31 123 ASN A C 1
ATOM 1010 O O . ASN A 1 123 ? 6.114 -1.048 -19.390 1.00 83.31 123 ASN A O 1
ATOM 1014 N N . SER A 1 124 ? 6.511 0.723 -20.702 1.00 86.88 124 SER A N 1
ATOM 1015 C CA . SER A 1 124 ? 6.412 1.737 -19.638 1.00 86.88 124 SER A CA 1
ATOM 1016 C C . SER A 1 124 ? 4.956 2.055 -19.302 1.00 86.88 124 SER A C 1
ATOM 1018 O O . SER A 1 124 ? 4.492 3.181 -19.468 1.00 86.88 124 SER A O 1
ATOM 1020 N N . GLU A 1 125 ? 4.224 1.044 -18.859 1.00 90.75 125 GLU A N 1
ATOM 1021 C CA . GLU A 1 125 ? 2.801 1.124 -18.564 1.00 90.75 125 GLU A CA 1
ATOM 1022 C C . GLU A 1 125 ? 2.468 0.385 -17.268 1.00 90.75 125 GLU A C 1
ATOM 1024 O O . GLU A 1 125 ? 3.084 -0.620 -16.919 1.00 90.75 125 GLU A O 1
ATOM 1029 N N . LEU A 1 126 ? 1.479 0.908 -16.546 1.00 93.19 126 LEU A N 1
ATOM 1030 C CA . LEU A 1 126 ? 0.792 0.189 -15.483 1.00 93.19 126 LEU A CA 1
ATOM 1031 C C . LEU A 1 126 ? -0.555 -0.245 -16.052 1.00 93.19 126 LEU A C 1
ATOM 1033 O O . LEU A 1 126 ? -1.441 0.588 -16.244 1.00 93.19 126 LEU A O 1
ATOM 1037 N N . VAL A 1 127 ? -0.699 -1.537 -16.334 1.00 95.50 127 VAL A N 1
ATOM 1038 C CA . VAL A 1 127 ? -1.953 -2.098 -16.842 1.00 95.50 127 VAL A CA 1
ATOM 1039 C C . VAL A 1 127 ? -2.768 -2.624 -15.669 1.00 95.50 127 VAL A C 1
ATOM 1041 O O . VAL A 1 127 ? -2.322 -3.501 -14.933 1.00 95.50 127 VAL A O 1
ATOM 1044 N N . VAL A 1 128 ? -3.974 -2.083 -15.500 1.00 96.81 128 VAL A N 1
ATOM 1045 C CA . VAL A 1 128 ? -4.922 -2.501 -14.462 1.00 96.81 128 VAL A CA 1
ATOM 1046 C C . VAL A 1 128 ? -6.111 -3.150 -15.150 1.00 96.81 128 VAL A C 1
ATOM 1048 O O . VAL A 1 128 ? -6.877 -2.471 -15.829 1.00 96.81 128 VAL A O 1
ATOM 1051 N N . GLU A 1 129 ? -6.254 -4.464 -14.987 1.00 97.88 129 GLU A N 1
ATOM 1052 C CA . GLU A 1 129 ? -7.383 -5.204 -15.558 1.00 97.88 129 GLU A CA 1
ATOM 1053 C C . GLU A 1 129 ? -8.685 -4.888 -14.810 1.00 97.88 129 GLU A C 1
ATOM 1055 O O . GLU A 1 129 ? -9.702 -4.558 -15.420 1.00 97.88 129 GLU A O 1
ATOM 1060 N N . HIS A 1 130 ? -8.646 -4.928 -13.476 1.00 96.44 130 HIS A N 1
ATOM 1061 C CA . HIS A 1 130 ? -9.791 -4.609 -12.629 1.00 96.44 130 HIS A CA 1
ATOM 1062 C C . HIS A 1 130 ? -9.374 -3.997 -11.297 1.00 96.44 130 HIS A C 1
ATOM 1064 O O . HIS A 1 130 ? -8.296 -4.254 -10.768 1.00 96.44 130 HIS A O 1
ATOM 1070 N N . VAL A 1 131 ? -10.312 -3.255 -10.711 1.00 96.81 131 VAL A N 1
ATOM 1071 C CA . VAL A 1 131 ? -10.314 -2.877 -9.297 1.00 96.81 131 VAL A CA 1
ATOM 1072 C C . VAL A 1 131 ? -11.609 -3.402 -8.701 1.00 96.81 131 VAL A C 1
ATOM 1074 O O . VAL A 1 131 ? -12.679 -3.255 -9.293 1.00 96.81 131 VAL A O 1
ATOM 1077 N N . ARG A 1 132 ? -11.516 -4.048 -7.541 1.00 95.25 132 ARG A N 1
ATOM 1078 C CA . ARG A 1 132 ? -12.672 -4.586 -6.827 1.00 95.25 132 ARG A CA 1
ATOM 1079 C C . ARG A 1 132 ? -12.589 -4.163 -5.367 1.00 95.25 132 ARG A C 1
ATOM 1081 O O . ARG A 1 132 ? -11.519 -4.218 -4.772 1.00 95.25 132 ARG A O 1
ATOM 1088 N N . VAL A 1 133 ? -13.724 -3.735 -4.826 1.00 92.44 133 VAL A N 1
ATOM 1089 C CA . VAL A 1 133 ? -13.880 -3.321 -3.431 1.00 92.44 133 VAL A CA 1
ATOM 1090 C C . VAL A 1 133 ? -15.074 -4.074 -2.874 1.00 92.44 133 VAL A C 1
ATOM 1092 O O . VAL A 1 133 ? -16.134 -4.122 -3.502 1.00 92.44 133 VAL A O 1
ATOM 1095 N N . TRP A 1 134 ? -14.895 -4.671 -1.705 1.00 88.50 134 TRP A N 1
ATOM 1096 C CA . TRP A 1 134 ? -15.935 -5.408 -1.005 1.00 88.50 134 TRP A CA 1
ATOM 1097 C C . TRP A 1 134 ? -16.043 -4.891 0.420 1.00 88.50 134 TRP A C 1
ATOM 1099 O O . TRP A 1 134 ? -15.065 -4.408 0.982 1.00 88.50 134 TRP A O 1
ATOM 1109 N N . THR A 1 135 ? -17.231 -5.032 1.003 1.00 83.25 135 THR A N 1
ATOM 1110 C CA . THR A 1 135 ? -17.425 -4.847 2.439 1.00 83.25 135 THR A CA 1
ATOM 1111 C C . THR A 1 135 ? -18.029 -6.103 3.031 1.00 83.25 135 THR A C 1
ATOM 1113 O O . THR A 1 135 ? -18.847 -6.772 2.389 1.00 83.25 135 THR A O 1
ATOM 1116 N N . GLN A 1 136 ? -17.637 -6.428 4.257 1.00 73.25 136 GLN A N 1
ATOM 1117 C CA . GLN A 1 136 ? -18.233 -7.543 4.969 1.00 73.25 136 GLN A CA 1
ATOM 1118 C C . GLN A 1 136 ? -19.676 -7.185 5.375 1.00 73.25 136 GLN A C 1
ATOM 1120 O O . GLN A 1 136 ? -19.903 -6.121 5.958 1.00 73.25 136 GLN A O 1
ATOM 1125 N N . PRO A 1 137 ? -20.671 -8.050 5.100 1.00 68.06 137 PRO A N 1
ATOM 1126 C CA . PRO A 1 137 ? -22.040 -7.822 5.549 1.00 68.06 137 PRO A CA 1
ATOM 1127 C C . PRO A 1 137 ? -22.103 -7.634 7.071 1.00 68.06 137 PRO A C 1
ATOM 1129 O O . PRO A 1 137 ? -21.539 -8.435 7.814 1.00 68.06 137 PRO A O 1
ATOM 1132 N N . GLY A 1 138 ? -22.807 -6.597 7.533 1.00 63.31 138 GLY A N 1
ATOM 1133 C CA . GLY A 1 138 ? -22.923 -6.260 8.959 1.00 63.31 138 GLY A CA 1
ATOM 1134 C C . GLY A 1 138 ? -21.921 -5.214 9.458 1.00 63.31 138 GLY A C 1
ATOM 1135 O O . GLY A 1 138 ? -22.012 -4.804 10.612 1.00 63.31 138 GLY A O 1
ATOM 1136 N N . PHE A 1 139 ? -21.011 -4.744 8.603 1.00 59.97 139 PHE A N 1
ATOM 1137 C CA . PHE A 1 139 ? -20.238 -3.533 8.852 1.00 59.97 139 PHE A CA 1
ATOM 1138 C C . PHE A 1 139 ? -21.023 -2.315 8.331 1.00 59.97 139 PHE A C 1
ATOM 1140 O O . PHE A 1 139 ? -21.233 -2.182 7.126 1.00 59.97 139 PHE A O 1
ATOM 1147 N N . GLU A 1 140 ? -21.508 -1.449 9.230 1.00 55.25 140 GLU A N 1
ATOM 1148 C CA . GLU A 1 140 ? -22.220 -0.207 8.859 1.00 55.25 140 GLU A CA 1
ATOM 1149 C C . GLU A 1 140 ? -21.258 0.957 8.563 1.00 55.25 140 GLU A C 1
ATOM 1151 O O . GLU A 1 140 ? -21.678 2.014 8.088 1.00 55.25 140 GLU A O 1
ATOM 1156 N N . GLY A 1 141 ? -19.953 0.755 8.771 1.00 50.97 141 GLY A N 1
ATOM 1157 C CA . GLY A 1 141 ? -18.911 1.646 8.281 1.00 50.97 141 GLY A CA 1
ATOM 1158 C C . GLY A 1 141 ? -18.831 1.595 6.757 1.00 50.97 141 GLY A C 1
ATOM 1159 O O . GLY A 1 141 ? -18.160 0.751 6.177 1.00 50.97 141 GLY A O 1
ATOM 1160 N N . HIS A 1 142 ? -19.572 2.494 6.120 1.00 41.62 142 HIS A N 1
ATOM 1161 C CA . HIS A 1 142 ? -19.379 3.021 4.773 1.00 41.62 142 HIS A CA 1
ATOM 1162 C C . HIS A 1 142 ? -18.088 2.571 4.049 1.00 41.62 142 HIS A C 1
ATOM 1164 O O . HIS A 1 142 ? -17.062 3.247 4.108 1.00 41.62 142 HIS A O 1
ATOM 1170 N N . ALA A 1 143 ? -18.151 1.455 3.316 1.00 36.94 143 ALA A N 1
ATOM 1171 C CA . ALA A 1 143 ? -17.107 1.097 2.362 1.00 36.94 143 ALA A CA 1
ATOM 1172 C C . ALA A 1 143 ? -17.189 2.037 1.164 1.00 36.94 143 ALA A C 1
ATOM 1174 O O . ALA A 1 143 ? -18.169 1.991 0.420 1.00 36.94 143 ALA A O 1
ATOM 1175 N N . PHE A 1 144 ? -16.175 2.877 0.974 1.00 41.53 144 PHE A N 1
ATOM 1176 C CA . PHE A 1 144 ? -16.081 3.745 -0.193 1.00 41.53 144 PHE A CA 1
ATOM 1177 C C . PHE A 1 144 ? -14.657 3.781 -0.756 1.00 41.53 144 PHE A C 1
ATOM 1179 O O . PHE A 1 144 ? -13.687 3.549 -0.039 1.00 41.53 144 PHE A O 1
ATOM 1186 N N . ILE A 1 145 ? -14.634 3.998 -2.073 1.00 35.56 145 ILE A N 1
ATOM 1187 C CA . ILE A 1 145 ? -13.529 3.966 -3.046 1.00 35.56 145 ILE A CA 1
ATOM 1188 C C . ILE A 1 145 ? -12.573 5.152 -2.854 1.00 35.56 145 ILE A C 1
ATOM 1190 O O . ILE A 1 145 ? -13.099 6.262 -2.614 1.00 35.56 145 ILE A O 1
#

InterPro domains:
  IPR013320 Concanavalin A-like lectin/glucanase domain superfamily [SSF49899] (2-136)
  IPR050546 Glycosyl Hydrolase Family 16 [PTHR10963] (2-135)

Organism: NCBI:txid327968

Foldseek 3Di:
DAWFEDPPPPIDDDDWDDADDPVSDPPPDDKDWDKDWDADLPVLATAKIWIDINPDTTDIDGQPPDQRYDDPPPDGDHTRPPVSDDDDDDDDQDDDDCVCVVVVVDDPPDPVSVVVSVVPDDPSDDDDPDDDWDDDPSNPPDDDD

pLDDT: mean 82.94, std 12.38, range [35.56, 97.88]

Sequence (145 aa):
SLHFWEEWPKDRSTMGNVTFDSSGDLSKGFHNYAIEWTADLITQRPLEMRWSVDDYEFFVQDLQGRTFLPSPLGELYPPGTPWDQHFYLILNLAVGGNFFLRHGLGEMRTAADFDTASETWKNSELVVEHVRVWTQPGFEGHAFI

Radius of gyration: 19.47 Å; chains: 1; bounding box: 46×35×53 Å